Protein AF-A0A1R1C1L1-F1 (afdb_monomer_lite)

Radius of gyration: 13.33 Å; chains: 1; bounding box: 32×27×37 Å

Structure (mmCIF, N/CA/C/O backbone):
data_AF-A0A1R1C1L1-F1
#
_entry.id   AF-A0A1R1C1L1-F1
#
loop_
_atom_site.group_PDB
_atom_site.id
_atom_site.type_symbol
_atom_site.label_atom_id
_atom_site.label_alt_id
_atom_site.label_comp_id
_atom_site.label_asym_id
_atom_site.label_entity_id
_atom_site.label_seq_id
_atom_site.pdbx_PDB_ins_code
_atom_site.Cartn_x
_atom_site.Cartn_y
_atom_site.Cartn_z
_atom_site.occupancy
_atom_site.B_iso_or_equiv
_atom_site.auth_seq_id
_atom_site.auth_comp_id
_atom_site.auth_asym_id
_atom_site.auth_atom_id
_atom_site.pdbx_PDB_model_num
ATOM 1 N N . MET A 1 1 ? 16.617 22.295 2.909 1.00 40.59 1 MET A N 1
ATOM 2 C CA . MET A 1 1 ? 16.198 20.950 3.342 1.00 40.59 1 MET A CA 1
ATOM 3 C C . MET A 1 1 ? 15.485 20.347 2.154 1.00 40.59 1 MET A C 1
ATOM 5 O O . MET A 1 1 ? 14.374 20.767 1.866 1.00 40.59 1 MET A O 1
ATOM 9 N N . GLU A 1 2 ? 16.173 19.515 1.376 1.00 44.41 2 GLU A N 1
ATOM 10 C CA . GLU A 1 2 ? 15.535 18.773 0.287 1.00 44.41 2 GLU A CA 1
ATOM 11 C C . GLU A 1 2 ? 14.589 17.763 0.934 1.00 44.41 2 GLU A C 1
ATOM 13 O O . GLU A 1 2 ? 15.019 16.916 1.712 1.00 44.41 2 GLU A O 1
ATOM 18 N N . THR A 1 3 ? 13.287 17.922 0.711 1.00 45.00 3 THR A N 1
ATOM 19 C CA . THR A 1 3 ? 12.297 16.914 1.086 1.00 45.00 3 THR A CA 1
ATOM 20 C C . THR A 1 3 ? 12.582 15.689 0.239 1.00 45.00 3 THR A C 1
ATOM 22 O O . THR A 1 3 ? 12.348 15.723 -0.970 1.00 45.00 3 THR A O 1
ATOM 25 N N . THR A 1 4 ? 13.129 14.644 0.854 1.00 53.34 4 THR A N 1
ATOM 26 C CA . THR A 1 4 ? 13.242 13.311 0.267 1.00 53.34 4 THR A CA 1
ATOM 27 C C . THR A 1 4 ? 11.822 12.858 -0.061 1.00 53.34 4 THR A C 1
ATOM 29 O O . THR A 1 4 ? 11.105 12.376 0.810 1.00 53.34 4 THR A O 1
ATOM 32 N N . LYS A 1 5 ? 11.362 13.133 -1.285 1.00 57.19 5 LYS A N 1
ATOM 33 C CA . LYS A 1 5 ? 10.088 12.612 -1.776 1.00 57.19 5 LYS A CA 1
ATOM 34 C C . LYS A 1 5 ? 10.226 11.100 -1.773 1.00 57.19 5 LYS A C 1
ATOM 36 O O . LYS A 1 5 ? 11.175 10.585 -2.357 1.00 57.19 5 LYS A O 1
ATOM 41 N N . SER A 1 6 ? 9.352 10.414 -1.051 1.00 65.75 6 SER A N 1
ATOM 42 C CA . SER A 1 6 ? 9.364 8.959 -1.068 1.00 65.75 6 SER A CA 1
ATOM 43 C C . SER A 1 6 ? 8.667 8.478 -2.332 1.00 65.75 6 SER A C 1
ATOM 45 O O . SER A 1 6 ? 7.568 8.920 -2.660 1.00 65.75 6 SER A O 1
ATOM 47 N N . ASP A 1 7 ? 9.306 7.564 -3.051 1.00 81.94 7 ASP A N 1
ATOM 48 C CA . ASP A 1 7 ? 8.797 7.022 -4.313 1.00 81.94 7 ASP A CA 1
ATOM 49 C C . ASP A 1 7 ? 7.792 5.879 -4.116 1.00 81.94 7 ASP A C 1
ATOM 51 O O . ASP A 1 7 ? 7.576 5.088 -5.031 1.00 81.94 7 ASP A O 1
ATOM 55 N N . TYR A 1 8 ? 7.171 5.778 -2.940 1.00 86.75 8 TYR A N 1
ATOM 56 C CA . TYR A 1 8 ? 6.234 4.709 -2.616 1.00 86.75 8 TYR A CA 1
ATOM 57 C C . TYR A 1 8 ? 4.801 5.212 -2.477 1.00 86.75 8 TYR A C 1
ATOM 59 O O . TYR A 1 8 ? 4.539 6.356 -2.091 1.00 86.75 8 TYR A O 1
ATOM 67 N N . ILE A 1 9 ? 3.888 4.310 -2.813 1.00 89.19 9 ILE A N 1
ATOM 68 C CA . ILE A 1 9 ? 2.444 4.437 -2.717 1.00 89.19 9 ILE A CA 1
ATOM 69 C C . ILE A 1 9 ? 1.947 3.272 -1.867 1.00 89.19 9 ILE A C 1
ATOM 71 O O . ILE A 1 9 ? 2.344 2.121 -2.069 1.00 89.19 9 ILE A O 1
ATOM 75 N N . LEU A 1 10 ? 1.061 3.578 -0.927 1.00 89.69 10 LEU A N 1
ATOM 76 C CA . LEU A 1 10 ? 0.322 2.583 -0.162 1.00 89.69 10 LEU A CA 1
ATOM 77 C C . LEU A 1 10 ? -1.107 2.572 -0.656 1.00 89.69 10 LEU A C 1
ATOM 79 O O . LEU A 1 10 ? -1.786 3.597 -0.670 1.00 89.69 10 LEU A O 1
ATOM 83 N N . ILE A 1 11 ? -1.559 1.385 -1.014 1.00 90.31 11 ILE A N 1
ATOM 84 C CA . ILE A 1 11 ? -2.938 1.121 -1.378 1.00 90.31 11 ILE A CA 1
ATOM 85 C C . ILE A 1 11 ? -3.535 0.321 -0.230 1.00 90.31 11 ILE A C 1
ATOM 87 O O . ILE A 1 11 ? -3.059 -0.763 0.091 1.00 90.31 11 ILE A O 1
ATOM 91 N N . LEU A 1 12 ? -4.557 0.863 0.415 1.00 89.75 12 LEU A N 1
ATOM 92 C CA . LEU A 1 12 ? -5.287 0.222 1.497 1.00 89.75 12 LEU A CA 1
ATOM 93 C C . LEU A 1 12 ? -6.637 -0.234 0.960 1.00 89.75 12 LEU A C 1
ATOM 95 O O . LEU A 1 12 ? -7.505 0.578 0.636 1.00 89.75 12 LEU A O 1
ATOM 99 N N . HIS A 1 13 ? -6.836 -1.543 0.927 1.00 89.88 13 HIS A N 1
ATOM 100 C CA . HIS A 1 13 ? -8.118 -2.145 0.604 1.00 89.88 13 HIS A CA 1
ATOM 101 C C . HIS A 1 13 ? -8.959 -2.192 1.872 1.00 89.88 13 HIS A C 1
ATOM 103 O O . HIS A 1 13 ? -8.712 -2.970 2.801 1.00 89.88 13 HIS A O 1
ATOM 109 N N . THR A 1 14 ? -9.959 -1.324 1.928 1.00 85.81 14 THR A N 1
ATOM 110 C CA . THR A 1 14 ? -10.978 -1.332 2.974 1.00 85.81 14 THR A CA 1
ATOM 111 C C . THR A 1 14 ? -12.167 -2.147 2.484 1.00 85.81 14 THR A C 1
ATOM 113 O O . THR A 1 14 ? -1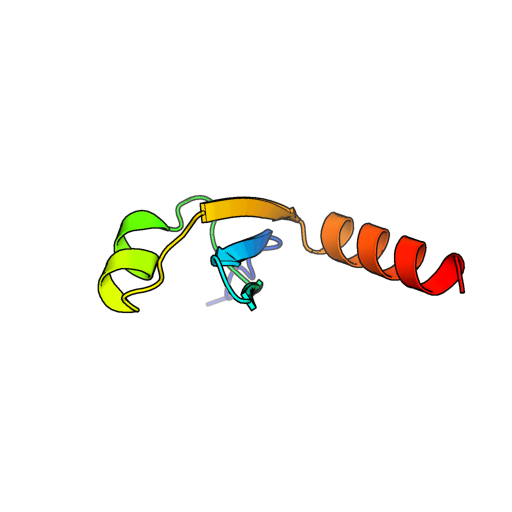2.392 -2.283 1.284 1.00 85.81 14 THR A O 1
ATOM 116 N N . GLY A 1 15 ? -12.972 -2.695 3.393 1.00 81.12 15 GLY A N 1
ATOM 117 C CA . GLY A 1 15 ? -14.062 -3.592 2.984 1.00 81.12 15 GLY A CA 1
ATOM 118 C C . GLY A 1 15 ? -15.106 -2.998 2.033 1.00 81.12 15 GLY A C 1
ATOM 119 O O . GLY A 1 15 ? -15.841 -3.764 1.417 1.00 81.12 15 GLY A O 1
ATOM 120 N N . ASN A 1 16 ? -15.159 -1.671 1.896 1.00 81.56 16 ASN 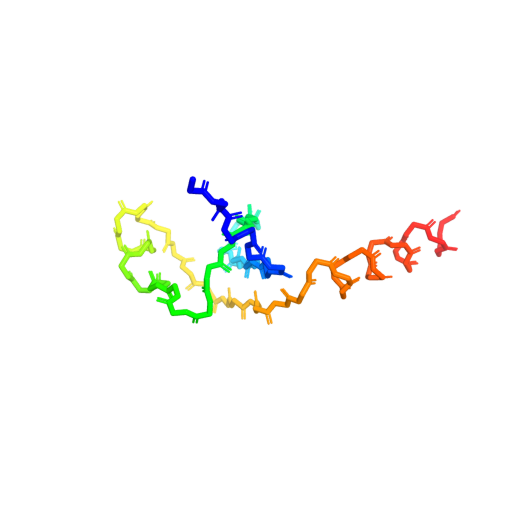A N 1
ATOM 121 C CA . ASN A 1 16 ? -16.106 -0.983 1.022 1.00 81.56 16 ASN A CA 1
ATOM 122 C C . ASN A 1 16 ? -15.437 -0.061 -0.013 1.00 81.56 16 ASN A C 1
ATOM 124 O O . ASN A 1 16 ? -16.153 0.471 -0.854 1.00 81.56 16 ASN A O 1
ATOM 128 N N . ASP A 1 17 ? -14.125 0.176 0.073 1.00 85.75 17 ASP A N 1
ATOM 129 C CA . ASP A 1 17 ? -13.442 1.234 -0.685 1.00 85.75 17 ASP A CA 1
ATOM 130 C C . ASP A 1 17 ? -11.918 1.025 -0.723 1.00 85.75 17 ASP A C 1
ATOM 132 O O . ASP A 1 17 ? -11.384 0.222 0.046 1.00 85.75 17 ASP A O 1
ATOM 136 N N . ILE A 1 18 ? -11.208 1.771 -1.569 1.00 86.38 18 ILE A N 1
ATOM 137 C CA . ILE A 1 18 ? -9.747 1.720 -1.682 1.00 86.38 18 ILE A CA 1
ATOM 138 C C . ILE A 1 18 ? -9.189 3.103 -1.353 1.00 86.38 18 ILE A C 1
ATOM 140 O O . ILE A 1 18 ? -9.479 4.081 -2.036 1.00 86.38 18 ILE A O 1
ATOM 144 N N . LEU A 1 19 ? -8.346 3.177 -0.326 1.00 87.94 19 LEU A N 1
ATOM 145 C CA . LEU A 1 19 ? -7.614 4.395 0.021 1.00 87.94 19 LEU A CA 1
ATOM 146 C C . LEU A 1 19 ? -6.210 4.315 -0.574 1.00 87.94 19 LEU A C 1
ATOM 148 O O . LEU A 1 19 ? -5.554 3.283 -0.472 1.00 87.94 19 LEU A O 1
ATOM 152 N N . ILE A 1 20 ? -5.746 5.402 -1.181 1.00 87.88 20 ILE A N 1
ATOM 153 C CA . ILE A 1 20 ? -4.418 5.484 -1.792 1.00 87.88 20 ILE A CA 1
ATOM 154 C C . ILE A 1 20 ? -3.694 6.666 -1.164 1.00 87.88 20 ILE A C 1
ATOM 156 O O . ILE A 1 20 ? -4.182 7.792 -1.220 1.00 87.88 20 ILE A O 1
ATOM 160 N N . GLU A 1 21 ? -2.539 6.395 -0.570 1.00 87.00 21 GLU A N 1
ATOM 161 C CA . GLU A 1 21 ? -1.661 7.401 0.019 1.00 87.00 21 GLU A CA 1
ATOM 162 C C . GLU A 1 21 ? -0.363 7.470 -0.797 1.00 87.00 21 GLU A C 1
ATOM 164 O O . GLU A 1 21 ? 0.214 6.448 -1.179 1.00 87.00 21 GLU A O 1
ATOM 169 N N . GLU A 1 22 ? 0.093 8.684 -1.089 1.00 85.12 22 GLU A N 1
ATOM 170 C CA . GLU A 1 22 ? 1.292 8.951 -1.888 1.00 85.12 22 GLU A CA 1
ATOM 171 C C . GLU A 1 22 ? 2.423 9.518 -1.017 1.00 85.12 22 GLU A C 1
ATOM 173 O O . GLU A 1 22 ? 2.191 10.061 0.061 1.00 85.12 22 GLU A O 1
ATOM 178 N N . ASP A 1 23 ? 3.664 9.429 -1.507 1.00 80.69 23 ASP A N 1
ATOM 179 C CA . ASP A 1 23 ? 4.855 10.016 -0.866 1.00 80.69 23 ASP A CA 1
ATOM 180 C C . ASP A 1 23 ? 5.166 9.451 0.528 1.00 80.69 23 ASP A C 1
ATOM 182 O O . ASP A 1 23 ? 5.705 10.132 1.406 1.00 80.69 23 ASP A O 1
ATOM 186 N N . ILE A 1 24 ? 4.890 8.165 0.720 1.00 82.62 24 ILE A N 1
ATOM 187 C CA . ILE A 1 24 ? 5.034 7.512 2.018 1.00 82.62 24 ILE A CA 1
ATOM 188 C C . ILE A 1 24 ? 6.390 6.850 2.167 1.00 82.62 24 ILE A C 1
ATOM 190 O O . ILE A 1 24 ? 6.909 6.227 1.246 1.00 82.62 24 ILE A O 1
ATOM 194 N N . HIS A 1 25 ? 6.973 6.978 3.353 1.00 80.69 25 HIS A N 1
ATOM 195 C CA . HIS A 1 25 ? 8.243 6.335 3.664 1.00 80.69 25 HIS A CA 1
ATOM 196 C C . HIS A 1 25 ? 8.075 4.822 3.860 1.00 80.69 25 HIS A C 1
ATOM 198 O O . HIS A 1 25 ? 7.038 4.358 4.317 1.00 80.69 25 HIS A O 1
ATOM 204 N N . GLU A 1 26 ? 9.139 4.057 3.599 1.00 70.81 26 GLU A N 1
ATOM 205 C CA . GLU A 1 26 ? 9.186 2.601 3.838 1.00 70.81 26 GLU A CA 1
ATOM 206 C C . GLU A 1 26 ? 8.871 2.227 5.298 1.00 70.81 26 GLU A C 1
ATOM 208 O O . GLU A 1 26 ? 8.302 1.180 5.579 1.00 70.81 26 GLU A O 1
ATOM 213 N N . SER A 1 27 ? 9.183 3.120 6.239 1.00 76.50 27 SER A N 1
ATOM 214 C CA . SER A 1 27 ? 8.879 2.963 7.662 1.00 76.50 27 SER A CA 1
ATOM 215 C C . SER A 1 27 ? 7.485 3.477 8.055 1.00 76.50 27 SER A C 1
ATO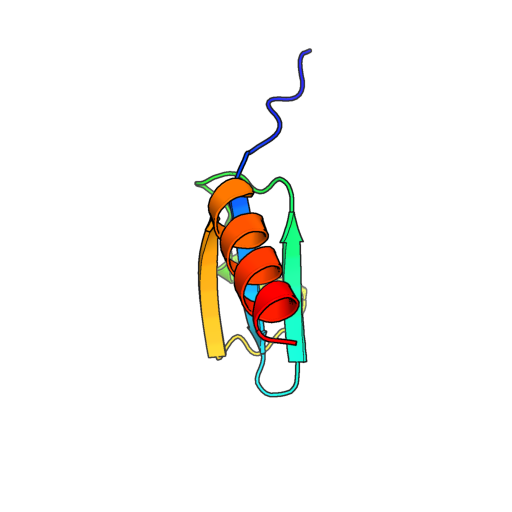M 217 O O . SER A 1 27 ? 7.300 3.900 9.198 1.00 76.50 27 SER A O 1
ATOM 219 N N . PHE A 1 28 ? 6.534 3.556 7.122 1.00 82.12 28 PHE A N 1
ATOM 220 C CA . PHE A 1 28 ? 5.187 4.038 7.418 1.00 82.12 28 PHE A CA 1
ATOM 221 C C . PHE A 1 28 ? 4.424 3.047 8.302 1.00 82.12 28 PHE A C 1
ATOM 223 O O . PHE A 1 28 ? 4.337 1.856 8.006 1.00 82.12 28 PHE A O 1
ATOM 230 N N . ASP A 1 29 ? 3.851 3.555 9.391 1.00 85.25 29 ASP A N 1
ATOM 231 C CA . ASP A 1 29 ? 3.100 2.752 10.351 1.00 85.25 29 ASP A CA 1
ATOM 232 C C . ASP A 1 29 ? 1.618 2.674 9.954 1.00 85.25 29 ASP A C 1
ATOM 234 O O . ASP A 1 29 ? 0.787 3.519 10.305 1.00 85.25 29 ASP A O 1
ATOM 238 N N . ILE A 1 30 ? 1.308 1.622 9.199 1.00 85.00 30 ILE A N 1
ATOM 239 C CA . ILE A 1 30 ? -0.036 1.319 8.701 1.00 85.00 30 ILE A CA 1
ATOM 240 C C . ILE A 1 30 ? -0.999 1.017 9.859 1.00 85.00 30 ILE A C 1
ATOM 242 O O . ILE A 1 30 ? -2.170 1.405 9.811 1.00 85.00 30 ILE A O 1
ATOM 246 N N . GLU A 1 31 ? -0.534 0.350 10.918 1.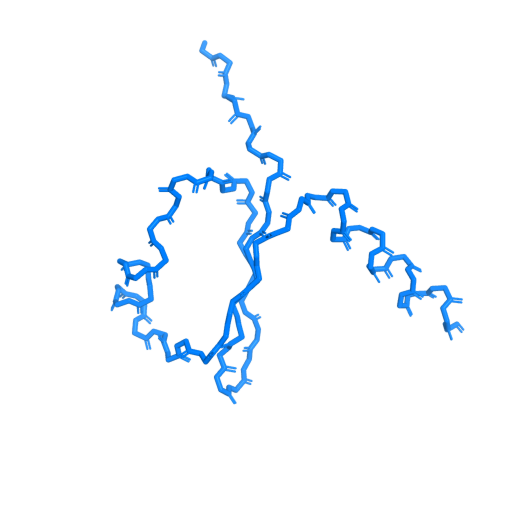00 85.25 31 GLU A N 1
ATOM 247 C CA . GLU A 1 31 ? -1.377 0.007 12.068 1.00 85.25 31 GLU A CA 1
ATOM 248 C C . GLU A 1 31 ? -1.829 1.273 12.798 1.00 85.25 31 GLU A C 1
ATOM 250 O O . GLU A 1 31 ? -3.022 1.458 13.049 1.00 85.25 31 GLU A O 1
ATOM 255 N N . SER A 1 32 ? -0.900 2.194 13.060 1.00 86.62 32 SER A N 1
ATOM 256 C CA . SER A 1 32 ? -1.217 3.489 13.663 1.00 86.62 32 SER A CA 1
ATOM 257 C C . SER A 1 32 ? -2.171 4.307 12.786 1.00 86.62 32 SER A C 1
ATOM 259 O O . SER A 1 32 ? -3.149 4.860 13.296 1.00 86.62 32 SER A O 1
ATOM 261 N N . TYR A 1 33 ? -1.943 4.356 11.469 1.00 85.50 33 TYR A N 1
ATOM 262 C CA . TYR A 1 33 ? -2.813 5.084 10.539 1.00 85.50 33 TYR A CA 1
ATOM 263 C C . TYR A 1 33 ? -4.239 4.513 10.510 1.00 85.50 33 TYR A C 1
ATOM 265 O O . TYR A 1 33 ? -5.218 5.258 10.602 1.00 85.50 33 TYR A O 1
ATOM 273 N N . THR A 1 34 ? -4.379 3.190 10.414 1.00 85.25 34 THR A N 1
ATOM 274 C CA . THR A 1 34 ? -5.693 2.532 10.333 1.00 85.25 34 THR A CA 1
ATOM 275 C C . THR A 1 34 ? -6.475 2.649 11.637 1.00 85.25 34 THR A C 1
ATOM 277 O O . THR A 1 34 ? -7.680 2.906 11.600 1.00 85.25 34 THR A O 1
ATOM 280 N N . GLN A 1 35 ? -5.802 2.563 12.791 1.00 86.62 35 GLN A N 1
ATOM 281 C CA . GLN A 1 35 ? -6.424 2.802 14.095 1.00 86.62 35 GLN A CA 1
ATOM 282 C C . GLN A 1 35 ? -6.902 4.249 14.254 1.00 86.62 35 GLN A C 1
ATOM 284 O O . GLN A 1 35 ? -8.029 4.472 14.698 1.00 86.62 35 GLN A O 1
ATOM 289 N N . GLN A 1 36 ? -6.078 5.231 13.872 1.00 86.50 36 GLN A N 1
ATOM 290 C CA . GLN A 1 36 ? -6.435 6.651 13.968 1.00 86.50 36 GLN A CA 1
ATOM 291 C C . GLN A 1 36 ? -7.629 7.011 13.082 1.00 86.50 36 GLN A C 1
ATOM 293 O O . GLN A 1 36 ? -8.524 7.732 13.522 1.00 86.50 36 GLN A O 1
ATOM 298 N N . ASN A 1 37 ? -7.669 6.475 11.862 1.00 82.06 37 ASN A N 1
ATOM 299 C CA . ASN A 1 37 ? -8.734 6.756 10.902 1.00 82.06 37 ASN A CA 1
ATOM 300 C C . ASN A 1 37 ? -9.949 5.821 11.047 1.00 82.06 37 ASN A C 1
ATOM 302 O O . ASN A 1 37 ? -10.904 5.940 10.284 1.00 82.06 37 ASN A O 1
ATOM 306 N N . GLN A 1 38 ? -9.931 4.895 12.018 1.00 82.00 38 GLN A N 1
ATOM 307 C CA . GLN A 1 38 ? -10.959 3.858 12.211 1.00 82.00 38 GLN A CA 1
ATOM 308 C C . GLN A 1 38 ? -11.259 3.077 10.921 1.00 82.00 38 GLN A C 1
ATOM 310 O O . GLN A 1 38 ? -12.382 2.630 10.672 1.00 82.00 38 GLN A O 1
ATOM 315 N N . VAL A 1 39 ? -10.233 2.915 10.088 1.00 81.25 39 VAL A N 1
ATOM 316 C CA . VAL A 1 39 ? -10.327 2.229 8.808 1.00 81.25 39 VAL A CA 1
ATOM 317 C C . VAL A 1 39 ? -10.232 0.738 9.072 1.00 81.25 39 VAL A C 1
ATOM 319 O O . VAL A 1 39 ? -9.247 0.245 9.621 1.00 81.25 39 VAL A O 1
ATOM 322 N N . LYS A 1 40 ? -11.255 -0.008 8.650 1.00 83.62 40 LYS A N 1
ATOM 323 C CA . LYS A 1 40 ? -11.204 -1.468 8.671 1.00 83.62 40 LYS A CA 1
ATOM 324 C C . LYS A 1 40 ? -10.351 -1.955 7.502 1.00 83.62 40 LYS A C 1
ATOM 326 O O . LYS A 1 40 ? -10.880 -2.239 6.425 1.00 83.62 40 LYS A O 1
ATOM 331 N N . LEU A 1 41 ? -9.044 -2.027 7.736 1.00 85.50 41 LEU A N 1
ATOM 332 C CA . LEU A 1 41 ? -8.094 -2.582 6.784 1.00 85.50 41 LEU A CA 1
ATOM 333 C C . LEU A 1 41 ? -8.403 -4.059 6.544 1.00 85.50 41 LEU A C 1
ATOM 335 O O . LEU A 1 41 ? -8.522 -4.833 7.496 1.00 85.50 41 LEU A O 1
ATOM 339 N N . MET A 1 42 ? -8.557 -4.438 5.280 1.00 87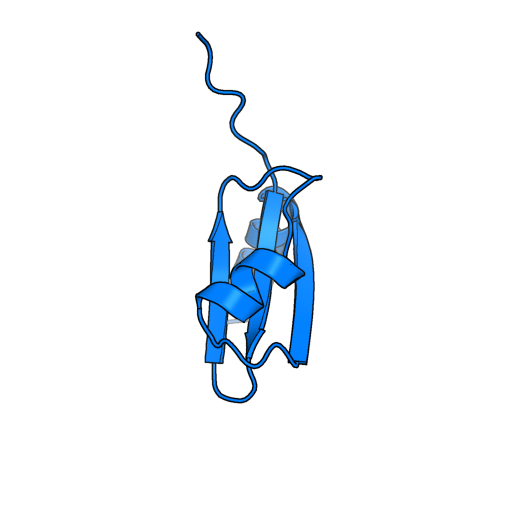.94 42 MET A N 1
ATOM 340 C CA . MET A 1 42 ? -8.663 -5.839 4.880 1.00 87.94 42 MET A CA 1
ATOM 341 C C . MET A 1 42 ? -7.360 -6.324 4.266 1.00 87.94 42 MET A C 1
ATOM 343 O O . MET A 1 42 ? -6.895 -7.399 4.632 1.00 87.94 42 MET A O 1
ATOM 347 N N . ASP A 1 43 ? -6.780 -5.518 3.382 1.00 89.81 43 ASP A N 1
ATOM 348 C CA . ASP A 1 43 ? -5.503 -5.806 2.741 1.00 89.81 43 ASP A CA 1
ATOM 349 C C . ASP A 1 43 ? -4.756 -4.506 2.437 1.00 89.81 43 ASP A C 1
ATOM 351 O O . ASP A 1 43 ? -5.364 -3.432 2.396 1.00 89.81 43 ASP A O 1
ATOM 355 N N . TYR A 1 44 ? -3.446 -4.587 2.233 1.00 89.44 44 TYR A N 1
ATOM 356 C CA . TYR A 1 44 ? -2.649 -3.443 1.814 1.00 89.44 44 TYR A CA 1
ATOM 357 C C . TYR A 1 44 ? -1.551 -3.836 0.835 1.00 89.44 44 TYR A C 1
ATOM 359 O O . TYR A 1 44 ? -0.944 -4.899 0.934 1.00 89.44 44 TYR A O 1
ATOM 367 N N . GLU A 1 45 ? -1.245 -2.922 -0.076 1.00 90.69 45 GLU A N 1
ATOM 368 C CA . GLU A 1 45 ? -0.144 -3.053 -1.018 1.00 90.69 45 GLU A CA 1
ATOM 369 C C . GLU A 1 45 ? 0.798 -1.870 -0.854 1.00 90.69 45 GLU A C 1
ATOM 371 O O . GLU A 1 45 ? 0.368 -0.719 -0.817 1.00 90.69 45 GLU A O 1
ATOM 376 N N . PHE A 1 46 ? 2.093 -2.159 -0.770 1.00 89.31 46 PHE A N 1
ATOM 377 C CA . PHE A 1 46 ? 3.140 -1.150 -0.743 1.00 89.31 46 PHE A CA 1
ATOM 378 C C . PHE A 1 46 ? 3.960 -1.283 -2.019 1.00 89.31 46 PHE A C 1
ATOM 380 O O . PHE A 1 46 ? 4.704 -2.250 -2.189 1.00 89.31 46 PHE A O 1
ATOM 387 N N . ILE A 1 47 ? 3.776 -0.338 -2.933 1.00 89.31 47 ILE A N 1
ATOM 388 C CA . ILE A 1 47 ? 4.348 -0.390 -4.278 1.00 89.31 47 ILE A CA 1
ATOM 389 C C . ILE A 1 47 ? 5.056 0.920 -4.597 1.00 89.31 47 ILE A C 1
ATOM 391 O O . ILE A 1 47 ? 4.836 1.942 -3.950 1.00 89.31 47 ILE A O 1
ATOM 395 N N . THR A 1 48 ? 5.934 0.913 -5.593 1.00 89.44 48 THR A N 1
ATOM 396 C CA . THR A 1 48 ? 6.559 2.159 -6.050 1.00 89.44 48 THR A CA 1
ATOM 397 C C . THR A 1 48 ? 5.584 2.970 -6.905 1.00 89.44 48 THR A C 1
ATOM 399 O O . THR A 1 48 ? 4.684 2.417 -7.538 1.00 89.44 48 THR A O 1
ATOM 402 N N . LYS A 1 49 ? 5.800 4.286 -6.995 1.00 87.88 49 LYS A N 1
ATOM 403 C CA . LYS A 1 49 ? 5.091 5.173 -7.932 1.00 87.88 49 LYS A CA 1
ATOM 404 C C . LYS A 1 49 ? 5.189 4.670 -9.370 1.00 87.88 49 LYS A C 1
ATOM 406 O O . LYS A 1 49 ? 4.227 4.773 -10.122 1.00 87.88 49 LYS A O 1
ATOM 411 N N . GLN A 1 50 ? 6.343 4.115 -9.739 1.00 89.06 50 GLN A N 1
ATOM 412 C CA . GLN A 1 50 ? 6.538 3.521 -11.055 1.00 89.06 50 GLN A CA 1
ATOM 413 C C . GLN A 1 50 ? 5.618 2.314 -11.262 1.00 89.06 50 GLN A C 1
ATOM 415 O O . GLN A 1 50 ? 4.874 2.296 -12.233 1.00 89.06 50 GLN A O 1
ATOM 420 N N . GLU A 1 51 ? 5.595 1.364 -10.325 1.00 90.44 51 GLU A N 1
ATOM 421 C CA . GLU A 1 51 ? 4.737 0.179 -10.438 1.00 90.44 51 GLU A CA 1
ATOM 422 C C . GLU A 1 51 ? 3.244 0.538 -10.450 1.00 90.44 51 GLU A C 1
ATOM 424 O O . GLU A 1 51 ? 2.466 -0.052 -11.196 1.00 90.44 51 GLU A O 1
ATOM 429 N N . PHE A 1 52 ? 2.832 1.536 -9.665 1.00 89.88 52 PHE A N 1
ATOM 430 C CA . PHE A 1 52 ? 1.459 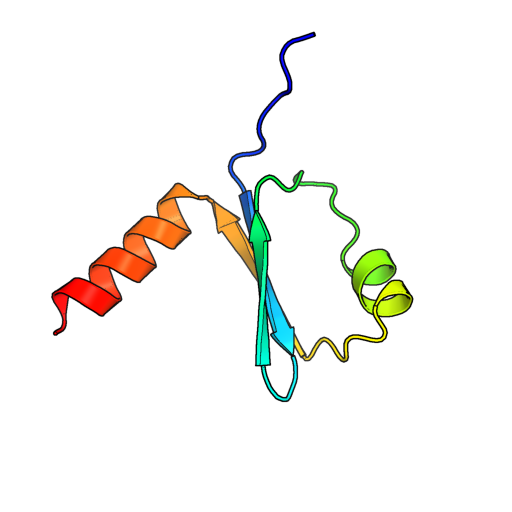2.037 -9.696 1.00 89.88 52 PHE A CA 1
ATOM 431 C C . PHE A 1 52 ? 1.080 2.604 -11.069 1.00 89.88 52 PHE A C 1
ATOM 433 O O . PHE A 1 52 ? 0.030 2.251 -11.605 1.00 89.88 52 PHE A O 1
ATOM 440 N N . ASN A 1 53 ? 1.944 3.440 -11.653 1.00 88.69 53 ASN A N 1
ATOM 441 C CA . ASN A 1 53 ? 1.725 3.999 -12.986 1.00 88.69 53 ASN A CA 1
ATOM 442 C C . ASN A 1 53 ? 1.706 2.905 -14.058 1.00 88.69 53 ASN A C 1
ATOM 444 O O . ASN A 1 53 ? 0.810 2.913 -14.891 1.00 88.69 53 ASN A O 1
ATOM 448 N N . ASP A 1 54 ? 2.612 1.925 -13.992 1.00 91.69 54 ASP A N 1
ATOM 449 C CA . ASP A 1 54 ? 2.637 0.801 -14.934 1.00 91.69 54 ASP A CA 1
ATOM 450 C C . ASP A 1 54 ? 1.324 -0.007 -14.875 1.00 91.69 54 ASP A C 1
ATOM 452 O O . ASP A 1 54 ? 0.771 -0.388 -15.909 1.00 91.69 54 ASP A O 1
ATOM 456 N N . ARG A 1 55 ? 0.771 -0.227 -13.671 1.00 90.38 55 ARG A N 1
ATOM 457 C CA . ARG A 1 55 ? -0.534 -0.889 -13.488 1.00 90.38 55 ARG A CA 1
ATOM 458 C C . ARG A 1 55 ? -1.693 -0.044 -14.024 1.00 90.38 55 ARG A C 1
ATOM 460 O O . ARG A 1 55 ? -2.606 -0.597 -14.636 1.00 90.38 55 ARG A O 1
ATOM 467 N N . LEU A 1 56 ? -1.676 1.272 -13.799 1.00 87.88 56 LEU A N 1
ATOM 468 C CA . LEU A 1 56 ? -2.674 2.191 -14.359 1.00 87.88 56 LEU A CA 1
ATOM 469 C C . LEU A 1 56 ? -2.627 2.198 -15.886 1.00 87.88 56 LEU A C 1
ATOM 471 O O . LEU A 1 56 ? -3.668 2.055 -16.522 1.00 87.88 56 LEU A O 1
ATOM 475 N N . ASP A 1 57 ? -1.434 2.305 -16.464 1.00 90.62 57 ASP A N 1
ATOM 476 C CA . ASP A 1 57 ? -1.223 2.295 -17.908 1.00 90.62 57 ASP A CA 1
ATOM 477 C C . ASP A 1 57 ? -1.668 0.966 -18.524 1.00 90.62 57 ASP A C 1
ATOM 479 O O . ASP A 1 57 ? -2.295 0.967 -19.581 1.00 90.62 57 ASP A O 1
ATOM 483 N N . GLN A 1 58 ? -1.429 -0.165 -17.852 1.00 88.88 58 GLN A N 1
ATOM 484 C CA . GLN A 1 58 ? -1.954 -1.458 -18.289 1.00 88.88 58 GLN A CA 1
ATOM 485 C C . GLN A 1 58 ? -3.491 -1.474 -18.282 1.00 88.88 58 GLN A C 1
ATOM 487 O O . GLN A 1 58 ? -4.099 -1.851 -19.282 1.00 88.88 58 GLN A O 1
ATOM 492 N N . MET A 1 59 ? -4.129 -1.027 -17.194 1.00 85.50 59 MET A N 1
ATOM 493 C CA . MET A 1 59 ? -5.595 -0.977 -17.101 1.00 85.50 59 MET A CA 1
ATOM 494 C C . MET A 1 59 ? -6.223 -0.034 -18.135 1.00 85.50 59 MET A C 1
ATOM 496 O O . MET A 1 59 ? -7.296 -0.327 -18.658 1.00 85.50 59 MET A O 1
ATOM 500 N N . LEU A 1 60 ? -5.566 1.090 -18.432 1.00 83.69 60 LEU A N 1
ATOM 501 C CA . LEU A 1 60 ? -6.013 2.065 -19.428 1.00 83.69 60 LEU A CA 1
ATOM 502 C C . LEU A 1 60 ? -5.734 1.607 -20.865 1.00 83.69 60 LEU A C 1
ATOM 504 O O . LEU A 1 60 ? -6.497 1.953 -21.758 1.00 83.69 60 LEU A O 1
ATOM 508 N N . GLY A 1 61 ? -4.661 0.848 -21.091 1.00 78.00 61 GLY A N 1
ATOM 509 C CA . GLY A 1 61 ? -4.288 0.308 -22.399 1.00 78.00 61 GLY A CA 1
ATOM 510 C C . GLY A 1 61 ? -5.091 -0.926 -22.823 1.00 78.00 61 GLY A C 1
ATOM 511 O O . GLY A 1 61 ? -5.102 -1.262 -24.006 1.00 78.00 61 GLY A O 1
ATOM 512 N N . GLU A 1 62 ? -5.763 -1.596 -21.882 1.00 68.38 62 GLU A N 1
ATOM 513 C CA . GLU A 1 62 ? -6.723 -2.674 -22.166 1.00 68.38 62 GLU A CA 1
ATOM 514 C C . GLU A 1 62 ? -8.138 -2.163 -22.535 1.00 68.38 62 GLU A C 1
ATOM 516 O O . GLU A 1 62 ? -9.014 -2.978 -22.837 1.00 68.38 62 GLU A O 1
ATOM 521 N N . TYR A 1 63 ? -8.357 -0.839 -22.568 1.00 49.59 63 TYR A N 1
ATOM 522 C CA . TYR A 1 63 ? -9.593 -0.171 -23.018 1.00 49.59 63 TYR A CA 1
ATOM 523 C C . TYR A 1 63 ? -9.406 0.606 -24.329 1.00 49.59 63 TYR A C 1
ATOM 525 O O . TYR A 1 63 ? -10.404 0.698 -25.086 1.00 49.59 63 TYR A O 1
#

pLDDT: mean 81.79, std 12.09, range [40.59, 91.69]

Foldseek 3Di:
DPPPQAQKKKWFDAPVDIDIDGSDDPPDDPVVVCVVVVTRTPDMDIDGNVVVVVVVCVVVVVD

Secondary structure (DSSP, 8-state):
-------EEEEEEETTEEEEEES--TT--HHHHHHHTT--EEEEEEEEHHHHHHHHHHHHHT-

Sequence (63 aa):
METTKSDYILILHTGNDILIEEDIHESFDIESYTQQNQVKLMDYEFITKQEFNDRLDQMLGEY